Protein AF-T0UDY7-F1 (afdb_monomer_lite)

Radius of gyration: 16.27 Å; chains: 1; bounding box: 34×31×38 Å

pLDDT: mean 91.95, std 4.37, range [71.44, 97.69]

Structure (mmCIF, N/CA/C/O backbone):
data_AF-T0UDY7-F1
#
_entry.id   AF-T0UDY7-F1
#
loop_
_atom_site.group_PDB
_atom_site.id
_atom_site.type_symbol
_atom_site.label_atom_id
_atom_site.label_alt_id
_atom_site.label_comp_id
_atom_site.label_asym_id
_atom_site.label_entity_id
_atom_site.label_seq_id
_atom_site.pdbx_PDB_ins_code
_atom_site.Cartn_x
_atom_site.Cartn_y
_atom_site.Cartn_z
_atom_site.occupancy
_atom_site.B_iso_or_equiv
_atom_site.auth_seq_id
_atom_site.auth_comp_id
_atom_site.auth_asym_id
_atom_site.auth_atom_id
_atom_site.pdbx_PDB_model_num
ATOM 1 N N . MET A 1 1 ? 3.547 1.935 10.078 1.00 80.75 1 MET A N 1
ATOM 2 C CA . MET A 1 1 ? 2.656 1.410 9.017 1.00 80.75 1 MET A CA 1
ATOM 3 C C . MET A 1 1 ? 2.172 0.001 9.328 1.00 80.75 1 MET A C 1
ATOM 5 O O . MET A 1 1 ? 0.966 -0.185 9.404 1.00 80.75 1 MET A O 1
ATOM 9 N N . THR A 1 2 ? 3.075 -0.940 9.618 1.00 86.31 2 THR A N 1
ATOM 10 C CA . THR A 1 2 ? 2.762 -2.333 10.003 1.00 86.31 2 THR A CA 1
ATOM 11 C C . THR A 1 2 ? 1.734 -2.446 11.123 1.00 86.31 2 THR A C 1
ATOM 13 O O . THR A 1 2 ? 0.736 -3.130 10.949 1.00 86.31 2 THR A O 1
ATOM 16 N N . GLN A 1 3 ? 1.889 -1.699 12.222 1.00 89.88 3 GLN A N 1
ATOM 17 C CA . GLN A 1 3 ? 0.924 -1.760 13.327 1.00 89.88 3 GLN A CA 1
ATOM 18 C C . GLN A 1 3 ? -0.496 -1.331 12.923 1.00 89.88 3 GLN A C 1
ATOM 20 O O . GLN A 1 3 ? -1.464 -1.977 13.317 1.00 89.88 3 GLN A O 1
ATOM 25 N N . LEU A 1 4 ? -0.627 -0.250 12.140 1.00 89.44 4 LEU A N 1
ATOM 26 C CA . LEU A 1 4 ? -1.928 0.235 11.664 1.00 89.44 4 LEU A CA 1
ATOM 27 C C . LEU A 1 4 ? -2.606 -0.828 10.793 1.00 89.44 4 LEU A C 1
ATOM 29 O O . LEU A 1 4 ? -3.763 -1.161 11.026 1.00 89.44 4 LEU A O 1
ATOM 33 N N . HIS A 1 5 ? -1.857 -1.397 9.847 1.00 91.31 5 HIS A N 1
ATOM 34 C CA . HIS A 1 5 ? -2.328 -2.470 8.980 1.00 91.31 5 HIS A CA 1
ATOM 35 C C . HIS A 1 5 ? -2.761 -3.712 9.774 1.00 91.31 5 HIS A C 1
ATOM 37 O O . HIS A 1 5 ? -3.898 -4.156 9.635 1.00 91.31 5 HIS A O 1
ATOM 43 N N . SER A 1 6 ? -1.915 -4.220 10.677 1.00 91.25 6 SER A N 1
ATOM 44 C 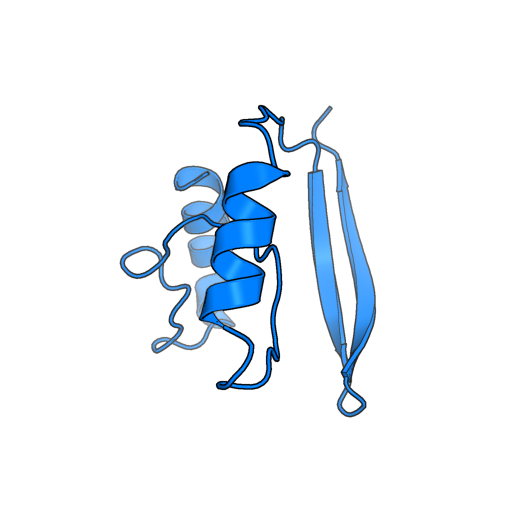CA . SER A 1 6 ? -2.236 -5.388 11.507 1.00 91.25 6 SER A CA 1
ATOM 45 C C . SER A 1 6 ? -3.458 -5.157 12.402 1.00 91.25 6 SER A C 1
ATOM 47 O O . SER A 1 6 ? -4.269 -6.063 12.583 1.00 91.25 6 SER A O 1
ATOM 49 N N . ASN A 1 7 ? -3.630 -3.944 12.942 1.00 92.00 7 ASN A N 1
ATOM 50 C CA . ASN A 1 7 ? -4.799 -3.597 13.752 1.00 92.00 7 ASN A CA 1
ATOM 51 C C . ASN A 1 7 ? -6.094 -3.622 12.928 1.00 92.00 7 ASN A C 1
ATOM 53 O O . ASN A 1 7 ? -7.077 -4.205 13.385 1.00 92.00 7 ASN A O 1
ATOM 57 N N . ILE A 1 8 ? -6.084 -3.035 11.726 1.00 90.44 8 ILE A N 1
ATOM 58 C CA . ILE A 1 8 ? -7.227 -3.060 10.800 1.00 90.44 8 ILE A CA 1
ATOM 59 C C . ILE A 1 8 ? -7.554 -4.506 10.419 1.00 90.44 8 ILE A C 1
ATOM 61 O O . ILE A 1 8 ? -8.702 -4.928 10.527 1.00 90.44 8 ILE A O 1
ATOM 65 N N . HIS A 1 9 ? -6.540 -5.289 10.050 1.00 91.38 9 HIS A N 1
ATOM 66 C CA . HIS A 1 9 ? -6.719 -6.678 9.635 1.00 91.38 9 HIS A CA 1
ATOM 67 C C . HIS A 1 9 ? -7.286 -7.558 10.759 1.00 91.38 9 HIS A C 1
ATOM 69 O O . HIS A 1 9 ? -8.073 -8.465 10.499 1.00 91.38 9 HIS A O 1
ATOM 75 N N . ARG A 1 10 ? -6.929 -7.276 12.021 1.00 91.56 10 ARG A N 1
ATOM 76 C CA . ARG A 1 10 ? -7.513 -7.938 13.196 1.00 91.56 10 ARG A CA 1
ATOM 77 C C . ARG A 1 10 ? -8.971 -7.535 13.418 1.00 91.56 10 ARG A C 1
ATOM 79 O O . ARG A 1 10 ? -9.793 -8.402 13.687 1.00 91.56 10 ARG A O 1
ATOM 86 N N . GLN A 1 11 ? -9.297 -6.246 13.314 1.00 91.94 11 GLN A N 1
ATOM 87 C CA . GLN A 1 11 ? -10.666 -5.747 13.517 1.00 91.94 11 GLN A CA 1
ATOM 88 C C . GLN A 1 11 ? -11.634 -6.212 12.423 1.00 91.94 11 GLN A C 1
ATOM 90 O O . GLN A 1 11 ? -12.799 -6.468 12.706 1.00 91.94 11 GLN A O 1
ATOM 95 N N . LEU A 1 12 ? -11.147 -6.343 11.190 1.00 90.50 12 LEU A N 1
ATOM 96 C CA . LEU A 1 12 ? -11.935 -6.765 10.033 1.00 90.50 12 LEU A CA 1
ATOM 97 C C . LEU A 1 12 ? -11.780 -8.258 9.713 1.00 90.50 12 LEU A C 1
ATOM 99 O O . LEU A 1 12 ? -12.247 -8.703 8.670 1.00 90.50 12 LEU A O 1
ATOM 103 N N . GLY A 1 13 ? -11.133 -9.041 10.581 1.00 88.94 13 GLY A N 1
ATOM 104 C CA . GLY A 1 13 ? -10.689 -10.403 10.265 1.00 88.94 13 GLY A CA 1
ATOM 105 C C . GLY A 1 13 ? -11.798 -11.374 9.847 1.00 88.94 13 GLY A C 1
ATOM 106 O O . GLY A 1 13 ? -11.527 -12.315 9.111 1.00 88.94 13 GLY A O 1
ATOM 107 N N . THR A 1 14 ? -13.048 -11.135 10.253 1.00 91.31 14 THR A N 1
ATOM 108 C CA . THR A 1 14 ? -14.213 -11.932 9.827 1.00 91.31 14 THR A CA 1
ATOM 109 C C . THR A 1 14 ? -14.669 -11.638 8.396 1.00 91.31 14 THR A C 1
ATOM 111 O O . THR A 1 14 ? -15.395 -12.440 7.821 1.00 91.31 14 THR A O 1
ATOM 114 N N . TYR A 1 15 ? -14.265 -10.500 7.828 1.00 88.44 15 TYR A N 1
ATOM 115 C CA . TYR A 1 15 ? -14.669 -10.023 6.502 1.00 88.44 15 TYR A CA 1
ATOM 116 C C . TYR A 1 15 ? -13.555 -10.132 5.454 1.00 88.44 15 TYR A C 1
ATOM 118 O O . TYR A 1 15 ? -13.787 -9.826 4.287 1.00 88.44 15 TYR A O 1
ATOM 126 N N . ILE A 1 16 ? -12.340 -10.517 5.857 1.00 85.94 16 ILE A N 1
ATOM 127 C CA . ILE A 1 16 ? -11.177 -10.576 4.969 1.00 85.94 16 ILE A CA 1
ATOM 128 C C . ILE A 1 16 ? -10.947 -12.013 4.496 1.00 85.94 16 ILE A C 1
ATOM 130 O O . ILE A 1 16 ? -11.047 -12.967 5.267 1.00 85.94 16 ILE A O 1
ATOM 134 N N . ASP A 1 17 ? -10.588 -12.154 3.222 1.00 85.75 17 ASP A N 1
ATOM 135 C CA . ASP A 1 17 ? -10.134 -13.419 2.655 1.00 85.75 17 ASP A CA 1
ATOM 136 C C . ASP A 1 17 ? -8.854 -13.911 3.357 1.00 85.75 17 ASP A C 1
ATOM 138 O O . ASP A 1 17 ? -7.850 -13.198 3.442 1.00 85.75 17 ASP A O 1
ATOM 142 N N . LYS A 1 18 ? -8.871 -15.165 3.822 1.00 82.75 18 LYS A N 1
ATOM 143 C CA . LYS A 1 18 ? -7.7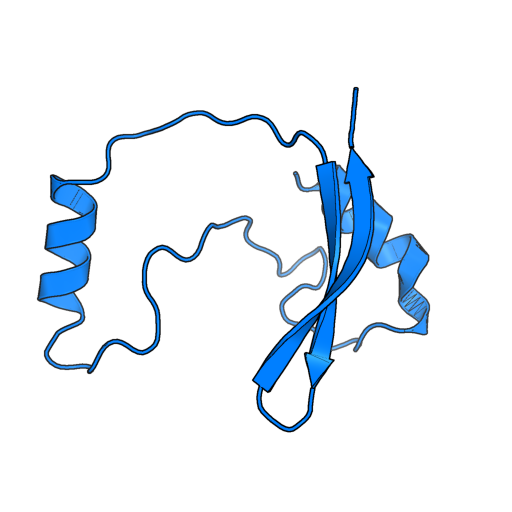25 -15.829 4.464 1.00 82.75 18 LYS A CA 1
ATOM 144 C C . LYS A 1 18 ? -6.514 -15.953 3.536 1.00 82.75 18 LYS A C 1
ATOM 146 O O . LYS A 1 18 ? -5.394 -16.043 4.027 1.00 82.75 18 LYS A O 1
ATOM 151 N N . ASN A 1 19 ? -6.734 -15.937 2.223 1.00 85.62 19 ASN A N 1
ATOM 152 C CA . ASN A 1 19 ? -5.689 -16.017 1.205 1.00 85.62 19 ASN A CA 1
ATOM 153 C C . ASN A 1 19 ? -5.262 -14.639 0.681 1.00 85.62 19 ASN A C 1
ATOM 155 O O . ASN A 1 19 ? -4.547 -14.546 -0.316 1.00 85.62 19 ASN A O 1
ATOM 159 N N . SE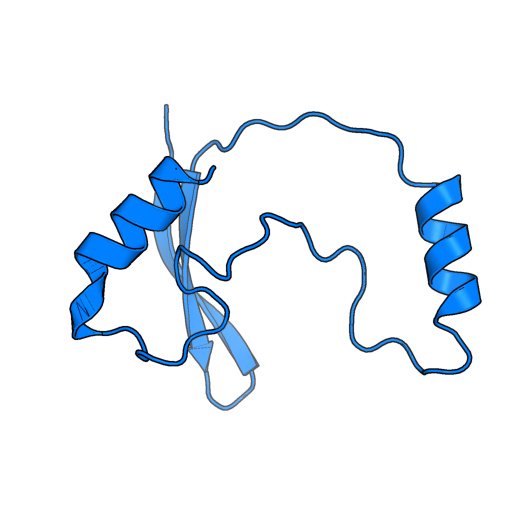R A 1 20 ? -5.689 -13.555 1.337 1.00 85.69 20 SER A N 1
ATOM 160 C CA . SER A 1 20 ? -5.326 -12.200 0.938 1.00 85.69 20 SER A CA 1
ATOM 161 C C . SER A 1 20 ? -3.805 -12.021 0.888 1.00 85.69 20 SER A C 1
ATOM 163 O O . SER A 1 20 ? -3.092 -12.269 1.868 1.00 85.69 20 SER A O 1
ATOM 165 N N . LEU A 1 21 ? -3.306 -11.497 -0.235 1.00 85.88 21 LEU A N 1
ATOM 166 C CA . LEU A 1 21 ? -1.915 -11.044 -0.374 1.00 85.88 21 LEU A CA 1
ATOM 167 C C . LEU A 1 21 ? -1.594 -9.870 0.564 1.00 85.88 21 LEU A C 1
ATOM 169 O O . LEU A 1 21 ? -0.433 -9.600 0.851 1.00 85.88 21 LEU A O 1
ATOM 173 N N . TYR A 1 22 ? -2.628 -9.207 1.084 1.00 88.31 22 TYR A N 1
ATOM 174 C CA . TYR A 1 22 ? -2.521 -8.171 2.105 1.00 88.31 22 TYR A CA 1
ATOM 175 C C . TYR A 1 22 ? -2.589 -8.738 3.527 1.00 88.31 22 TYR A C 1
ATOM 177 O O . TYR A 1 22 ? -2.754 -7.984 4.475 1.00 88.31 22 TYR A O 1
ATOM 185 N N . SER A 1 23 ? -2.446 -10.052 3.719 1.00 90.19 23 SER A N 1
ATOM 186 C CA . SER A 1 23 ? -2.299 -10.615 5.064 1.00 90.19 23 SER A CA 1
ATOM 187 C C . SER A 1 23 ? -1.094 -9.992 5.785 1.00 90.19 23 SER A C 1
ATOM 189 O O . SER A 1 23 ? -0.087 -9.703 5.135 1.00 90.19 23 SER A O 1
ATOM 191 N N . PRO A 1 24 ? -1.122 -9.817 7.123 1.00 90.00 24 PRO A N 1
ATOM 192 C CA . PRO A 1 24 ? -0.057 -9.123 7.856 1.00 90.00 24 PRO A CA 1
ATOM 193 C C . PRO A 1 24 ? 1.361 -9.650 7.601 1.00 90.00 24 PRO A C 1
ATOM 195 O O . PRO A 1 24 ? 2.299 -8.860 7.599 1.00 90.00 24 PRO A O 1
ATOM 198 N N . ASN A 1 25 ? 1.504 -10.952 7.341 1.00 88.56 25 ASN A N 1
ATOM 199 C CA . ASN A 1 25 ? 2.796 -11.590 7.068 1.00 88.56 25 ASN A CA 1
ATOM 200 C C . ASN A 1 25 ? 3.256 -11.453 5.605 1.00 88.56 25 ASN A C 1
ATOM 202 O O . ASN A 1 25 ? 4.437 -11.627 5.328 1.00 88.56 25 ASN A O 1
ATOM 206 N N . ASN A 1 26 ? 2.341 -11.139 4.685 1.00 88.19 26 ASN A N 1
ATOM 207 C CA . ASN A 1 26 ? 2.605 -11.034 3.245 1.00 88.19 26 ASN A CA 1
ATOM 208 C C . ASN A 1 26 ? 2.688 -9.572 2.775 1.00 88.19 26 ASN A C 1
ATOM 210 O O . ASN A 1 26 ? 3.107 -9.293 1.652 1.00 88.19 26 ASN A O 1
ATOM 214 N N . TRP A 1 27 ? 2.272 -8.627 3.620 1.00 89.50 27 TRP A N 1
ATOM 215 C CA . TRP A 1 27 ? 2.137 -7.233 3.232 1.00 89.50 27 TRP A CA 1
ATOM 216 C C . TRP A 1 27 ? 3.478 -6.497 3.185 1.00 89.50 27 TRP A C 1
ATOM 218 O O . TRP A 1 27 ? 4.146 -6.306 4.202 1.00 89.50 27 TRP A O 1
ATOM 228 N N . VAL A 1 28 ? 3.811 -5.979 2.003 1.00 90.06 28 VAL A N 1
ATOM 229 C CA . VAL A 1 28 ? 4.898 -5.016 1.807 1.00 90.06 28 VAL A CA 1
ATOM 230 C C . VAL A 1 28 ? 4.286 -3.618 1.676 1.00 90.06 28 VAL A C 1
ATOM 232 O O . VAL A 1 28 ? 3.553 -3.379 0.713 1.00 90.06 28 VAL A O 1
ATOM 235 N N . PRO A 1 29 ? 4.546 -2.671 2.596 1.00 88.94 29 PRO A N 1
ATOM 236 C CA . PRO A 1 29 ? 4.021 -1.315 2.485 1.00 88.94 29 PRO A CA 1
ATOM 237 C C . PRO A 1 29 ? 4.673 -0.589 1.305 1.00 88.94 29 PRO A C 1
ATOM 239 O O . PRO A 1 29 ? 5.867 -0.301 1.326 1.00 88.94 29 PRO A O 1
ATOM 242 N N . HIS A 1 30 ? 3.882 -0.273 0.285 1.00 89.31 30 HIS A N 1
ATOM 243 C CA . HIS A 1 30 ? 4.339 0.430 -0.909 1.00 89.31 30 HIS A CA 1
ATOM 244 C C . HIS A 1 30 ? 3.266 1.394 -1.418 1.00 89.31 30 HIS A C 1
ATOM 246 O O . HIS A 1 30 ? 2.091 1.287 -1.068 1.00 89.31 30 HIS A O 1
ATOM 252 N N . LEU A 1 31 ? 3.687 2.335 -2.261 1.00 89.31 31 LEU A N 1
ATOM 253 C CA . LEU A 1 31 ? 2.797 3.166 -3.059 1.00 89.31 31 LEU A CA 1
ATOM 254 C C . LEU A 1 31 ? 2.981 2.770 -4.521 1.00 89.31 31 LEU A C 1
ATOM 256 O O . LEU A 1 31 ? 4.098 2.794 -5.036 1.00 89.31 31 LEU A O 1
ATOM 260 N N . THR A 1 32 ? 1.893 2.411 -5.195 1.00 91.81 32 THR A N 1
ATOM 261 C CA . THR A 1 32 ? 1.929 2.200 -6.641 1.00 91.81 32 THR A CA 1
ATOM 262 C C . THR A 1 32 ? 2.148 3.541 -7.333 1.00 91.81 32 THR A C 1
ATOM 264 O O . THR A 1 32 ? 1.318 4.439 -7.231 1.00 91.81 32 THR A O 1
ATOM 267 N N . ILE A 1 33 ? 3.267 3.669 -8.040 1.00 93.06 33 ILE A N 1
ATOM 268 C CA . ILE A 1 33 ? 3.612 4.867 -8.817 1.00 93.06 33 ILE A CA 1
ATOM 269 C C . ILE A 1 33 ? 3.006 4.803 -10.225 1.00 93.06 33 ILE A C 1
ATOM 271 O O . ILE A 1 33 ? 2.528 5.804 -10.749 1.00 93.06 33 ILE A O 1
ATOM 275 N N . ALA A 1 34 ? 3.008 3.615 -10.826 1.00 93.56 34 ALA A N 1
ATOM 276 C CA . ALA A 1 34 ? 2.461 3.347 -12.147 1.00 93.56 34 ALA A CA 1
ATOM 277 C C . ALA A 1 34 ? 1.923 1.908 -12.192 1.00 93.56 34 ALA A C 1
ATOM 279 O O . ALA A 1 34 ? 2.491 1.016 -11.562 1.00 93.56 34 ALA A O 1
ATOM 280 N N . ASN A 1 35 ? 0.826 1.675 -12.914 1.00 93.94 35 ASN A N 1
ATOM 281 C CA . ASN A 1 35 ? 0.244 0.347 -13.123 1.00 93.94 35 ASN A CA 1
ATOM 282 C C . ASN A 1 35 ? -0.266 0.196 -14.564 1.00 93.94 35 ASN A C 1
ATOM 284 O O . ASN A 1 35 ? -0.339 1.178 -15.300 1.00 93.94 35 ASN A O 1
ATOM 288 N N . ARG A 1 36 ? -0.591 -1.044 -14.966 1.00 93.19 36 ARG A N 1
ATOM 289 C CA . ARG A 1 36 ? -1.102 -1.381 -16.314 1.00 93.19 36 ARG A CA 1
ATOM 290 C C . ARG A 1 36 ? -0.200 -0.878 -17.450 1.00 93.19 36 ARG A C 1
ATOM 292 O O . ARG A 1 36 ? -0.671 -0.454 -18.503 1.00 93.19 36 ARG A O 1
ATOM 299 N N . ILE A 1 37 ? 1.106 -0.913 -17.210 1.00 96.50 37 ILE A N 1
ATOM 300 C CA . ILE A 1 37 ? 2.120 -0.539 -18.189 1.00 96.50 37 ILE A CA 1
ATOM 301 C C . ILE A 1 37 ? 2.271 -1.692 -19.175 1.00 96.50 37 ILE A C 1
ATOM 303 O O . ILE A 1 37 ? 2.382 -2.846 -18.762 1.00 96.50 37 ILE A O 1
ATOM 307 N N . ALA A 1 38 ? 2.243 -1.372 -20.468 1.00 97.25 38 ALA A N 1
ATOM 308 C CA . ALA A 1 38 ? 2.548 -2.343 -21.509 1.00 97.25 38 ALA A CA 1
ATOM 309 C C . ALA A 1 38 ? 3.963 -2.901 -21.293 1.00 97.25 38 ALA A C 1
ATOM 311 O O . ALA A 1 38 ? 4.863 -2.158 -20.899 1.00 97.25 38 ALA A O 1
ATOM 312 N N . GLU A 1 39 ? 4.146 -4.201 -21.512 1.00 96.75 39 GLU A N 1
ATOM 313 C CA . GLU A 1 39 ? 5.385 -4.910 -21.172 1.00 96.75 39 GLU A CA 1
ATOM 314 C C . GLU A 1 39 ? 6.622 -4.268 -21.823 1.00 96.75 39 GLU A C 1
ATOM 316 O O . GLU A 1 39 ? 7.617 -4.009 -21.147 1.00 96.75 39 GLU A O 1
ATOM 321 N N . ASP A 1 40 ? 6.499 -3.854 -23.088 1.00 97.69 40 ASP A N 1
ATOM 322 C CA . ASP A 1 40 ? 7.518 -3.142 -23.873 1.00 97.69 40 ASP A CA 1
ATOM 323 C C . ASP A 1 40 ? 7.910 -1.760 -23.307 1.00 97.69 40 ASP A C 1
ATOM 325 O O . ASP A 1 40 ? 8.892 -1.150 -23.734 1.00 97.69 40 ASP A O 1
ATOM 329 N N . LYS A 1 41 ? 7.150 -1.242 -22.337 1.00 97.56 41 LYS A N 1
ATOM 330 C CA . LYS A 1 41 ? 7.360 0.064 -21.697 1.00 97.56 41 LYS A CA 1
ATOM 331 C C . LYS A 1 41 ? 7.769 -0.035 -20.233 1.00 97.56 41 LYS A C 1
ATOM 33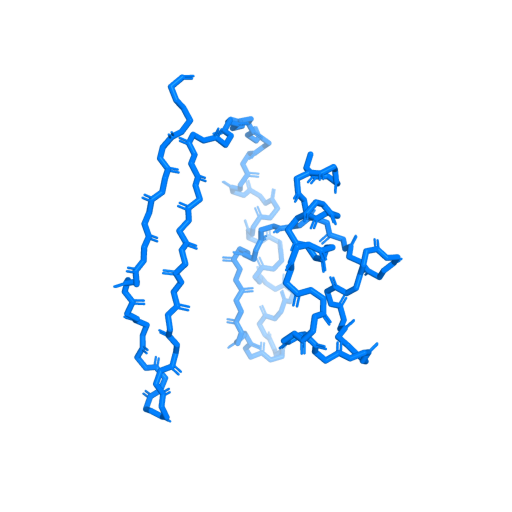3 O O . LYS A 1 41 ? 7.985 1.018 -19.621 1.00 97.56 41 LYS A O 1
ATOM 338 N N . LEU A 1 42 ? 7.886 -1.236 -19.661 1.00 96.81 42 LEU A N 1
ATOM 339 C CA . LEU A 1 42 ? 8.228 -1.412 -18.246 1.00 96.81 42 LEU A CA 1
ATOM 340 C C . LEU A 1 42 ? 9.588 -0.794 -17.919 1.00 96.81 42 LEU A C 1
ATOM 342 O O . LEU A 1 42 ? 9.659 0.075 -17.048 1.00 96.81 42 LEU A O 1
ATOM 346 N N . ASP A 1 43 ? 10.627 -1.132 -18.682 1.00 97.31 43 ASP A N 1
ATOM 347 C CA . ASP A 1 43 ? 11.983 -0.616 -18.462 1.00 97.31 43 ASP A CA 1
ATOM 348 C C . ASP A 1 43 ? 12.032 0.905 -18.562 1.00 97.31 43 ASP A C 1
ATOM 350 O O . ASP A 1 43 ? 12.576 1.588 -17.692 1.00 97.31 43 ASP A O 1
ATOM 354 N N . LYS A 1 44 ? 11.412 1.469 -19.602 1.00 97.06 44 LYS A N 1
ATOM 355 C CA . LYS A 1 44 ? 11.379 2.921 -19.798 1.00 97.06 44 LYS A CA 1
ATOM 356 C C . LYS A 1 44 ? 10.660 3.623 -18.647 1.00 97.06 44 LYS A C 1
ATOM 358 O O . LYS A 1 44 ? 11.139 4.647 -18.162 1.00 97.06 44 LYS A O 1
ATOM 363 N N . THR A 1 45 ? 9.530 3.073 -18.207 1.00 96.75 45 THR A N 1
ATOM 364 C CA . THR A 1 45 ? 8.758 3.609 -17.077 1.00 96.75 45 THR A CA 1
ATOM 365 C C . THR A 1 45 ? 9.569 3.554 -15.789 1.00 96.75 45 THR A C 1
ATOM 367 O O . THR A 1 45 ? 9.644 4.550 -15.074 1.00 96.75 45 THR A O 1
ATOM 370 N N . TYR A 1 46 ? 10.238 2.429 -15.531 1.00 95.56 46 TYR A N 1
ATOM 371 C CA . TYR A 1 46 ? 11.084 2.249 -14.358 1.00 95.56 46 TYR A CA 1
ATOM 372 C C . TYR A 1 46 ? 12.200 3.301 -14.290 1.00 95.56 46 TYR A C 1
ATOM 374 O O . TYR A 1 46 ? 12.317 4.017 -13.293 1.00 95.56 46 TYR A O 1
ATOM 382 N N . HIS A 1 47 ? 12.967 3.471 -15.373 1.00 96.56 47 HIS A N 1
ATOM 383 C CA . HIS A 1 47 ? 14.054 4.455 -15.425 1.00 96.56 47 HIS A CA 1
ATOM 384 C C . HIS A 1 47 ? 13.545 5.895 -15.308 1.00 96.56 47 HIS A C 1
ATOM 386 O O . HIS A 1 47 ? 14.181 6.727 -14.658 1.00 96.56 47 HIS A O 1
ATOM 392 N N . TYR A 1 48 ? 12.391 6.196 -15.909 1.00 96.38 48 TYR A N 1
ATOM 393 C CA . TYR A 1 48 ? 11.765 7.508 -15.784 1.00 96.38 48 TYR A CA 1
ATOM 394 C C . TYR A 1 48 ? 11.408 7.809 -14.324 1.00 96.38 48 TYR A C 1
ATOM 396 O O . TYR A 1 48 ? 11.799 8.848 -13.793 1.00 96.38 48 TYR A O 1
ATOM 404 N N . CYS A 1 49 ? 10.728 6.882 -13.647 1.00 94.94 49 CYS A N 1
ATOM 405 C CA . CYS A 1 49 ? 10.392 7.020 -12.234 1.00 94.94 49 CYS A CA 1
ATOM 406 C C . CYS A 1 49 ? 11.647 7.212 -11.374 1.00 94.94 49 CYS A C 1
ATOM 408 O O . CYS A 1 49 ? 11.686 8.145 -10.579 1.00 94.94 49 CYS A O 1
ATOM 410 N N . LEU A 1 50 ? 12.690 6.402 -11.579 1.00 93.00 50 LEU A N 1
ATOM 411 C CA . LEU A 1 50 ? 13.935 6.496 -10.813 1.00 93.00 50 LEU A CA 1
ATOM 412 C C . LEU A 1 50 ? 14.642 7.850 -10.989 1.00 93.00 50 LEU A C 1
ATOM 414 O O . LEU A 1 50 ? 15.190 8.391 -10.033 1.00 93.00 50 LEU A O 1
ATOM 418 N N . LYS A 1 51 ? 14.619 8.411 -12.203 1.00 95.88 51 LYS A N 1
ATOM 419 C CA . LYS A 1 51 ? 15.260 9.696 -12.512 1.00 95.88 51 LYS A CA 1
ATOM 420 C C . LYS A 1 51 ? 14.479 10.900 -11.978 1.00 95.88 51 LYS A C 1
ATOM 422 O O . LYS A 1 51 ? 15.086 11.917 -11.650 1.00 95.88 51 LYS A O 1
ATOM 427 N N . HIS A 1 52 ? 13.151 10.814 -11.948 1.00 95.56 52 HIS A N 1
ATOM 428 C CA . HIS A 1 52 ? 12.284 11.977 -11.739 1.00 95.56 52 HIS A CA 1
ATOM 429 C C . HIS A 1 52 ? 11.548 11.995 -10.397 1.00 95.56 52 HIS A C 1
ATOM 431 O O . HIS A 1 52 ? 11.031 13.046 -10.021 1.00 95.56 52 HIS A O 1
ATOM 437 N N . LEU A 1 53 ? 11.491 10.879 -9.667 1.00 92.12 53 LEU A N 1
ATOM 438 C CA . LEU A 1 53 ? 10.843 10.819 -8.359 1.00 92.12 53 LEU A CA 1
ATOM 439 C C . LEU A 1 53 ? 11.894 10.899 -7.251 1.00 92.12 53 LEU A C 1
ATOM 441 O O . LEU A 1 53 ? 12.589 9.915 -6.992 1.00 92.12 53 LEU A O 1
ATOM 445 N N . PRO A 1 54 ? 12.027 12.054 -6.578 1.00 89.19 54 PRO A N 1
ATOM 446 C CA . PRO A 1 54 ? 12.929 12.161 -5.447 1.00 89.19 54 PRO A CA 1
ATOM 447 C C . PRO A 1 54 ? 12.412 11.329 -4.272 1.00 89.19 54 PRO A C 1
ATOM 449 O O . PRO A 1 54 ? 11.213 11.074 -4.130 1.00 89.19 54 PRO A O 1
ATOM 452 N N . ILE A 1 55 ? 13.323 10.968 -3.370 1.00 87.94 55 ILE A N 1
ATOM 453 C CA . ILE A 1 55 ? 12.944 10.421 -2.069 1.00 87.94 55 ILE A CA 1
ATOM 454 C C . ILE A 1 55 ? 12.124 11.485 -1.336 1.00 87.94 55 ILE A C 1
ATOM 456 O O . ILE A 1 55 ? 12.615 12.583 -1.069 1.00 87.94 55 ILE A O 1
ATOM 460 N N . PHE A 1 56 ? 10.887 11.148 -0.982 1.00 89.25 56 PHE A N 1
ATOM 461 C CA . PHE A 1 56 ? 10.012 12.024 -0.213 1.00 89.25 56 PHE A CA 1
ATOM 462 C C . PHE A 1 56 ? 9.636 11.391 1.124 1.00 89.25 56 PHE A C 1
ATOM 464 O O . PHE A 1 56 ? 9.637 10.171 1.299 1.00 89.25 56 PHE A O 1
ATOM 471 N N . LYS A 1 57 ? 9.312 12.250 2.089 1.00 90.81 57 LYS A N 1
ATOM 472 C CA . LYS A 1 57 ? 8.783 11.856 3.394 1.00 90.81 57 LYS A CA 1
ATOM 473 C C . LYS A 1 57 ? 7.355 12.366 3.502 1.00 90.81 57 LYS A C 1
ATOM 475 O O . LYS A 1 57 ? 7.073 13.504 3.144 1.00 90.81 57 LYS A O 1
ATOM 480 N N . GLY A 1 58 ? 6.470 11.520 4.007 1.00 88.88 58 GLY A N 1
ATOM 481 C CA . GLY A 1 58 ? 5.074 11.858 4.248 1.00 88.88 58 GLY A CA 1
ATOM 482 C C . GLY A 1 58 ? 4.620 11.354 5.610 1.00 88.88 58 GLY A C 1
ATOM 483 O O . GLY A 1 58 ? 5.210 10.433 6.178 1.00 88.88 58 GLY A O 1
ATOM 484 N N . LYS A 1 59 ? 3.550 11.957 6.126 1.00 90.56 59 LYS A N 1
ATOM 485 C CA . LYS A 1 59 ? 2.841 11.493 7.319 1.00 90.56 59 LYS A CA 1
ATOM 486 C C . LYS A 1 59 ? 1.451 11.033 6.901 1.00 90.56 59 LYS A C 1
ATOM 488 O O . LYS A 1 59 ? 0.780 11.705 6.124 1.00 90.56 59 LYS A O 1
ATOM 493 N N . ILE A 1 60 ? 1.005 9.906 7.446 1.00 90.88 60 ILE A N 1
ATOM 494 C CA . ILE A 1 60 ? -0.391 9.486 7.317 1.00 90.88 60 ILE A CA 1
ATOM 495 C C . ILE A 1 60 ? -1.230 10.421 8.183 1.00 90.88 60 ILE A C 1
ATOM 497 O O . ILE A 1 60 ? -1.097 10.411 9.406 1.00 90.88 60 ILE A O 1
ATOM 501 N N . ILE A 1 61 ? -2.082 11.216 7.546 1.00 94.56 61 ILE A N 1
ATOM 502 C CA . ILE A 1 61 ? -2.991 12.148 8.226 1.00 94.56 61 ILE A CA 1
ATOM 503 C C . ILE A 1 61 ? -4.406 11.590 8.363 1.00 94.56 61 ILE A C 1
ATOM 505 O O . ILE 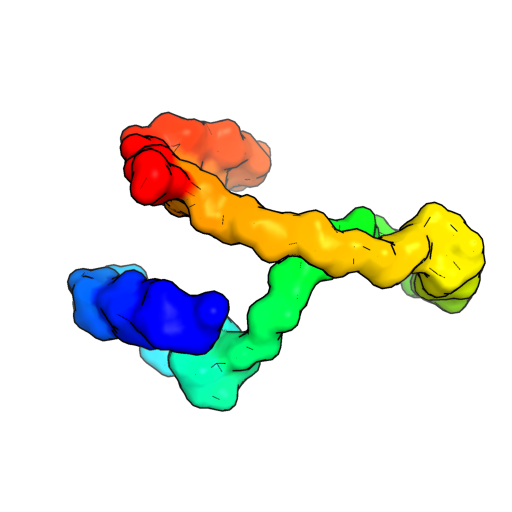A 1 61 ? -5.276 12.253 8.903 1.00 94.56 61 ILE A O 1
ATOM 509 N N . GLY A 1 62 ? -4.668 10.387 7.861 1.00 94.19 62 GLY A N 1
ATOM 510 C CA . GLY A 1 62 ? -5.984 9.778 7.931 1.00 94.19 62 GLY A CA 1
ATOM 511 C C . GLY A 1 62 ? -6.081 8.491 7.132 1.00 94.19 62 GLY A C 1
ATOM 512 O O . GLY A 1 62 ? -5.132 8.077 6.466 1.00 94.19 62 GLY A O 1
ATOM 513 N N . ILE A 1 63 ? -7.252 7.873 7.210 1.00 93.25 63 ILE A N 1
ATOM 514 C CA . ILE A 1 63 ? -7.638 6.686 6.451 1.00 93.25 63 ILE A CA 1
ATOM 515 C C . ILE A 1 63 ? -9.005 6.905 5.816 1.00 93.25 63 ILE A C 1
ATOM 517 O O . ILE A 1 63 ? -9.852 7.616 6.363 1.00 93.25 63 ILE A O 1
ATOM 521 N N . LYS A 1 64 ? -9.222 6.257 4.673 1.00 95.38 64 LYS A N 1
ATOM 522 C CA . LYS A 1 64 ? -10.499 6.246 3.974 1.00 95.38 64 LYS A CA 1
ATOM 523 C C . LYS A 1 64 ? -10.902 4.807 3.665 1.00 95.38 64 LYS A C 1
ATOM 525 O O . LYS A 1 64 ? -10.072 4.029 3.204 1.00 95.38 64 LYS A O 1
ATOM 530 N N . LEU A 1 65 ? -12.160 4.470 3.926 1.00 93.69 65 LEU A N 1
ATOM 531 C CA . LEU A 1 65 ? -12.794 3.262 3.417 1.00 93.69 65 LEU A CA 1
ATOM 532 C C . LEU A 1 65 ? -13.421 3.597 2.067 1.00 93.69 65 LEU A C 1
ATOM 534 O O . LEU A 1 65 ? -14.212 4.539 1.969 1.00 93.69 65 LEU A O 1
ATOM 538 N N . ILE A 1 66 ? -13.063 2.823 1.051 1.00 96.19 66 ILE A N 1
ATOM 539 C CA . ILE A 1 66 ? -13.591 2.960 -0.303 1.00 96.19 66 ILE A CA 1
ATOM 540 C C . ILE A 1 66 ? -14.330 1.689 -0.711 1.00 96.19 66 ILE A C 1
ATOM 542 O O . ILE A 1 66 ? -13.987 0.595 -0.266 1.00 96.19 66 ILE A O 1
ATOM 546 N N . SER A 1 67 ? -15.323 1.844 -1.577 1.00 95.56 67 SER A N 1
ATOM 547 C CA . SER A 1 67 ? -15.986 0.750 -2.282 1.00 95.56 67 SER A CA 1
ATOM 548 C C . SER A 1 67 ? -15.606 0.807 -3.757 1.00 95.56 67 SER A C 1
ATOM 550 O O . SER A 1 67 ? -15.521 1.895 -4.327 1.00 95.56 67 SER A O 1
ATOM 552 N N . ILE A 1 68 ? -15.369 -0.350 -4.371 1.00 95.31 68 ILE A N 1
ATOM 553 C CA . ILE A 1 68 ? -15.143 -0.473 -5.812 1.00 95.31 68 ILE A CA 1
ATOM 554 C C . ILE A 1 68 ? -16.357 -1.193 -6.390 1.00 95.31 68 ILE A C 1
ATOM 556 O O . ILE A 1 68 ? -16.625 -2.342 -6.041 1.00 95.31 68 ILE A O 1
ATOM 560 N N . THR A 1 69 ? -17.118 -0.511 -7.242 1.00 94.25 69 THR A N 1
ATOM 561 C CA . THR A 1 69 ? -18.308 -1.095 -7.870 1.00 94.25 69 THR A CA 1
ATOM 562 C C . THR A 1 69 ? -17.926 -2.102 -8.954 1.00 94.25 69 THR A C 1
ATOM 564 O O . THR A 1 69 ? -16.790 -2.129 -9.427 1.00 94.25 69 THR A O 1
ATOM 567 N N . LEU A 1 70 ? -18.905 -2.881 -9.425 1.00 93.19 70 LEU A N 1
ATOM 568 C CA . LEU A 1 70 ? -18.729 -3.810 -10.551 1.00 93.19 70 LEU A CA 1
ATOM 569 C C . LEU A 1 70 ? -18.210 -3.122 -11.826 1.00 93.19 70 LEU A C 1
ATOM 571 O O . LEU A 1 70 ? -17.521 -3.743 -12.628 1.00 93.19 70 LEU A O 1
ATOM 575 N N . ASN A 1 71 ? -18.475 -1.823 -11.981 1.00 94.75 71 ASN A N 1
ATOM 576 C CA . ASN A 1 71 ? -18.003 -1.021 -13.110 1.00 94.75 71 ASN A CA 1
ATOM 577 C C . ASN A 1 71 ? -16.632 -0.368 -12.837 1.00 94.75 71 ASN A C 1
ATOM 579 O O . ASN A 1 71 ? -16.257 0.580 -13.523 1.00 94.75 71 ASN A O 1
ATOM 583 N N . ASN A 1 72 ? -15.894 -0.839 -11.825 1.00 92.50 72 ASN A N 1
ATOM 584 C CA . ASN A 1 72 ? -14.611 -0.299 -11.361 1.00 92.50 72 ASN A CA 1
ATOM 585 C C . ASN A 1 72 ? -14.658 1.172 -10.913 1.00 92.50 72 ASN A C 1
ATOM 587 O O . ASN A 1 72 ? -13.629 1.851 -10.906 1.00 92.50 72 ASN A O 1
ATOM 591 N N . GLN A 1 73 ? -15.830 1.684 -10.528 1.00 95.00 73 GLN A N 1
ATOM 592 C CA . GLN A 1 73 ? -15.924 3.026 -9.957 1.00 95.00 73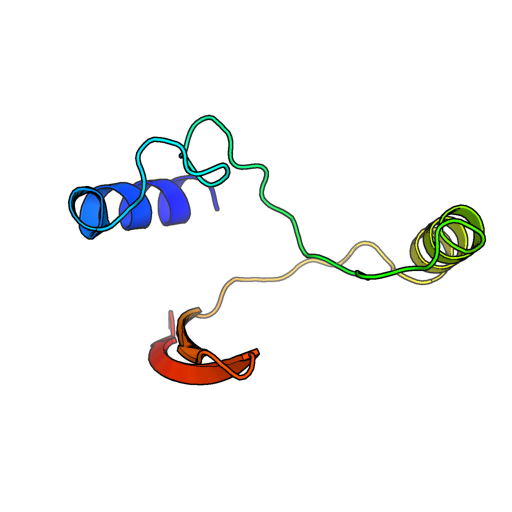 GLN A CA 1
ATOM 593 C C . GLN A 1 73 ? -15.573 2.982 -8.475 1.00 95.00 73 GLN A C 1
ATOM 595 O O . GLN A 1 73 ? -16.096 2.147 -7.738 1.00 95.00 73 GLN A O 1
ATOM 600 N N . VAL A 1 74 ? -14.713 3.901 -8.045 1.00 96.00 74 VAL A N 1
ATOM 601 C CA . VAL A 1 74 ? -14.338 4.059 -6.639 1.00 96.00 74 VAL A CA 1
ATOM 602 C C . VAL A 1 74 ? -15.290 5.047 -5.977 1.00 96.00 74 VAL A C 1
ATOM 604 O O . VAL A 1 74 ? -15.500 6.146 -6.488 1.00 96.00 74 VAL A O 1
ATOM 607 N N . GLN A 1 75 ? -15.854 4.659 -4.840 1.00 96.88 75 GLN A N 1
ATOM 608 C CA . GLN A 1 75 ? -16.738 5.489 -4.029 1.00 96.88 75 GLN A CA 1
ATOM 609 C C . GLN A 1 75 ? -16.182 5.625 -2.614 1.00 96.88 75 GLN A C 1
ATOM 611 O O . GLN A 1 75 ? -15.722 4.647 -2.023 1.00 96.88 75 GLN A O 1
ATOM 616 N N . ASP A 1 76 ? -16.265 6.831 -2.062 1.00 96.44 76 ASP A N 1
ATOM 617 C CA . ASP A 1 76 ? -15.905 7.104 -0.676 1.00 96.44 76 ASP A CA 1
ATOM 618 C C . ASP A 1 76 ? -17.028 6.625 0.253 1.00 96.44 76 ASP A C 1
ATOM 620 O O . ASP A 1 76 ? -18.164 7.076 0.142 1.00 96.44 76 ASP A O 1
ATOM 624 N N . VAL A 1 77 ? -16.711 5.724 1.184 1.00 96.75 77 VAL A N 1
ATOM 625 C CA . VAL A 1 77 ? -17.683 5.181 2.150 1.00 96.75 77 VAL A CA 1
ATOM 626 C C . VAL A 1 77 ? -17.534 5.856 3.508 1.00 96.75 77 VAL A C 1
ATOM 628 O O . VAL A 1 77 ? -18.516 6.225 4.145 1.00 96.75 77 VAL A O 1
ATOM 631 N N . PHE A 1 78 ? -16.296 6.016 3.975 1.00 95.31 78 PHE A N 1
ATOM 632 C CA . PHE A 1 78 ? -15.999 6.607 5.277 1.00 95.31 78 PHE A CA 1
ATOM 633 C C . PHE A 1 78 ? -14.597 7.210 5.286 1.00 95.31 78 PHE A C 1
ATOM 635 O O . PHE A 1 78 ? -13.701 6.697 4.621 1.00 95.31 78 PHE A O 1
ATOM 642 N N . GLN A 1 79 ? -14.375 8.251 6.087 1.00 96.00 79 GLN A N 1
ATOM 643 C CA . GLN A 1 79 ? -13.053 8.839 6.290 1.00 96.00 79 GLN A CA 1
ATOM 644 C C . GLN A 1 79 ? -12.807 9.188 7.757 1.00 96.00 79 GLN A C 1
ATOM 646 O O . GLN A 1 79 ? -13.695 9.674 8.456 1.00 96.00 79 GLN A O 1
ATOM 651 N N . LYS A 1 80 ? -11.567 8.992 8.209 1.00 93.75 80 LYS A N 1
ATOM 652 C CA . LYS A 1 80 ? -11.090 9.448 9.515 1.00 93.75 80 LYS A CA 1
ATOM 653 C C . LYS A 1 80 ? -9.752 10.147 9.360 1.00 93.75 80 LYS A C 1
ATOM 655 O O . LYS A 1 80 ? -8.772 9.522 8.967 1.00 93.75 80 LYS A O 1
ATOM 660 N N . THR A 1 81 ? -9.700 11.410 9.762 1.00 95.88 81 THR A N 1
ATOM 661 C CA . THR A 1 81 ? -8.451 12.166 9.897 1.00 95.88 81 THR A CA 1
ATOM 662 C C . THR A 1 81 ? -7.834 11.911 11.273 1.00 95.88 81 THR A C 1
ATOM 664 O O . THR A 1 81 ? -8.538 11.842 12.289 1.00 95.88 81 THR A O 1
ATOM 667 N N . PHE A 1 82 ? -6.519 11.744 11.296 1.00 89.31 82 PHE A N 1
ATOM 668 C CA . PHE A 1 82 ? -5.675 11.697 12.479 1.00 89.31 82 PHE A CA 1
ATOM 669 C C . PHE A 1 82 ? -5.142 13.114 12.699 1.00 89.31 82 PHE A C 1
ATOM 671 O O . PHE A 1 82 ? -4.236 13.555 11.994 1.00 89.31 82 PHE A O 1
ATOM 678 N N . SER A 1 83 ? -5.794 13.837 13.608 1.00 71.44 83 SER A N 1
ATOM 679 C CA . SER A 1 83 ? -5.335 15.123 14.146 1.00 71.44 83 SER A CA 1
ATOM 680 C C . SER A 1 83 ? -3.948 14.990 14.767 1.00 71.44 83 SER A C 1
ATOM 682 O O . SER A 1 83 ? -3.761 14.003 15.517 1.00 71.44 83 SER A O 1
#

Foldseek 3Di:
DLVVLQVVCVVCVVPDDPPDCSPSVNDDDDDDPDDPDDPVCPVVVVVVCVVPPDDDDDDQQWDWDWDQDPVRDIDTDDIDGDD

Sequence (83 aa):
MTQLHSNIHRQLGTYIDKNSLYSPNNWVPHLTIANRIAEDKLDKTYHYCLKHLPIFKGKIIGIKLISITLNNQVQDVFQKTFS

Secondary structure (DSSP, 8-state):
-HHHHHHHHHHTTTTS-TT-TTSTTT------S--S--GGGHHHHHHHHHHH---------EEEEEEE-TT--EEEEEEEE--